Protein AF-A0A7K3M0K3-F1 (afdb_monomer_lite)

Structure (mmCIF, N/CA/C/O backbone):
data_AF-A0A7K3M0K3-F1
#
_entry.id   AF-A0A7K3M0K3-F1
#
loop_
_atom_site.group_PDB
_atom_site.id
_atom_site.type_symbol
_atom_site.label_atom_id
_atom_site.label_alt_id
_atom_site.label_comp_id
_atom_site.label_asym_id
_atom_site.label_entity_id
_atom_site.label_seq_id
_atom_site.pdbx_PDB_ins_code
_atom_site.Cartn_x
_atom_site.Cartn_y
_atom_site.Cartn_z
_atom_site.occupancy
_atom_site.B_iso_or_equiv
_atom_site.auth_seq_id
_atom_site.auth_comp_id
_atom_site.auth_asym_id
_atom_site.auth_atom_id
_atom_site.pdbx_PDB_model_num
ATOM 1 N N . MET A 1 1 ? 55.258 -4.162 -57.530 1.00 38.75 1 MET A N 1
ATOM 2 C CA . MET A 1 1 ? 54.023 -4.970 -57.434 1.00 38.75 1 MET A CA 1
ATOM 3 C C . MET A 1 1 ? 52.897 -4.041 -57.018 1.00 38.75 1 MET A C 1
ATOM 5 O O . MET A 1 1 ? 52.788 -3.721 -55.846 1.00 38.75 1 MET A O 1
ATOM 9 N N . SER A 1 2 ? 52.150 -3.516 -57.989 1.00 50.56 2 SER A N 1
ATOM 10 C CA . SER A 1 2 ? 50.978 -2.681 -57.719 1.00 50.56 2 SER A CA 1
ATOM 11 C C . SER A 1 2 ? 49.758 -3.595 -57.751 1.00 50.56 2 SER A C 1
ATOM 13 O O . SER A 1 2 ? 49.409 -4.109 -58.814 1.00 50.56 2 SER A O 1
ATOM 15 N N . LEU A 1 3 ? 49.174 -3.880 -56.585 1.00 48.75 3 LEU A N 1
ATOM 16 C CA . LEU A 1 3 ? 47.873 -4.539 -56.481 1.00 48.75 3 LEU A CA 1
ATOM 17 C C . LEU A 1 3 ? 46.817 -3.515 -56.906 1.00 48.75 3 LEU A C 1
ATOM 19 O O . LEU A 1 3 ? 46.304 -2.760 -56.086 1.00 48.75 3 LEU A O 1
ATOM 23 N N . GLY A 1 4 ? 46.547 -3.446 -58.210 1.00 54.09 4 GLY A N 1
ATOM 24 C CA . GLY A 1 4 ? 45.421 -2.685 -58.735 1.00 54.09 4 GLY A CA 1
ATOM 25 C C . GLY A 1 4 ? 44.138 -3.245 -58.135 1.00 54.09 4 GLY A C 1
ATOM 26 O O . GLY A 1 4 ? 43.788 -4.396 -58.395 1.00 54.09 4 GLY A O 1
ATOM 27 N N . ASN A 1 5 ? 43.477 -2.451 -57.293 1.00 59.16 5 ASN A N 1
ATOM 28 C CA . ASN A 1 5 ? 42.205 -2.817 -56.687 1.00 59.16 5 ASN A CA 1
ATOM 29 C C . ASN A 1 5 ? 41.202 -3.153 -57.808 1.00 59.16 5 ASN A C 1
ATOM 31 O O . ASN A 1 5 ? 40.903 -2.284 -58.628 1.00 59.16 5 ASN A O 1
ATOM 35 N N . PRO A 1 6 ? 40.635 -4.372 -57.857 1.00 58.09 6 PRO A N 1
ATOM 36 C CA . PRO A 1 6 ? 39.695 -4.778 -58.909 1.00 58.09 6 PRO A CA 1
ATOM 37 C C . PRO A 1 6 ? 38.348 -4.026 -58.862 1.00 58.09 6 PRO A C 1
ATOM 39 O O . PRO A 1 6 ? 37.456 -4.298 -59.661 1.00 58.09 6 PRO A O 1
ATOM 42 N N . LEU A 1 7 ? 38.196 -3.072 -57.941 1.00 57.91 7 LEU A N 1
ATOM 43 C CA . LEU A 1 7 ? 36.992 -2.274 -57.720 1.00 57.91 7 LEU A CA 1
ATOM 44 C C . LEU A 1 7 ? 36.843 -1.087 -58.690 1.00 57.91 7 LEU A C 1
ATOM 46 O O . LEU A 1 7 ? 35.738 -0.574 -58.830 1.00 57.91 7 LEU A O 1
ATOM 50 N N . ASP A 1 8 ? 37.897 -0.705 -59.421 1.00 58.84 8 ASP A N 1
ATOM 51 C CA . ASP A 1 8 ? 37.889 0.461 -60.331 1.00 58.84 8 ASP A CA 1
ATOM 52 C C . ASP A 1 8 ? 37.179 0.223 -61.682 1.00 58.84 8 ASP A C 1
ATOM 54 O O . ASP A 1 8 ? 37.103 1.113 -62.527 1.00 58.84 8 ASP A O 1
ATOM 58 N N . ARG A 1 9 ? 36.641 -0.983 -61.918 1.00 63.00 9 ARG A N 1
ATOM 59 C CA . ARG A 1 9 ? 35.905 -1.339 -63.151 1.00 63.00 9 ARG A CA 1
ATOM 60 C C . ARG A 1 9 ? 34.407 -1.549 -62.965 1.00 63.00 9 ARG A C 1
ATOM 62 O O . ARG A 1 9 ? 33.743 -1.964 -63.913 1.00 63.00 9 ARG A O 1
ATOM 69 N N . VAL A 1 10 ? 33.860 -1.291 -61.782 1.00 65.50 10 VAL A N 1
ATOM 70 C CA . VAL A 1 10 ? 32.413 -1.406 -61.570 1.00 65.50 10 VAL A CA 1
ATOM 71 C C . VAL A 1 10 ? 31.780 -0.033 -61.815 1.00 65.50 10 VAL A C 1
ATOM 73 O O . VAL A 1 10 ? 32.017 0.883 -61.026 1.00 65.50 10 VAL A O 1
ATOM 76 N N . PRO A 1 11 ? 30.997 0.158 -62.897 1.00 73.69 11 PRO A N 1
ATOM 77 C CA . PRO A 1 11 ? 30.359 1.441 -63.162 1.00 73.69 11 PRO A CA 1
ATOM 78 C C . PRO A 1 11 ? 29.428 1.808 -62.002 1.00 73.69 11 PRO A C 1
ATOM 80 O O . PRO A 1 11 ? 28.647 0.981 -61.539 1.00 73.69 11 PRO A O 1
ATOM 83 N N . TRP A 1 12 ? 29.505 3.055 -61.533 1.00 68.19 12 TRP A N 1
ATOM 84 C CA . TRP A 1 12 ? 28.810 3.551 -60.335 1.00 68.19 12 TRP A CA 1
ATOM 85 C C . TRP A 1 12 ? 27.289 3.292 -60.323 1.00 68.19 12 TRP A C 1
ATOM 87 O O . TRP A 1 12 ? 26.699 3.106 -59.262 1.00 68.19 12 TRP A O 1
ATOM 97 N N . TRP A 1 13 ? 26.666 3.189 -61.501 1.00 70.12 13 TRP A N 1
ATOM 98 C CA . TRP A 1 13 ? 25.257 2.827 -61.681 1.00 70.12 13 TRP A CA 1
ATOM 99 C C . TRP A 1 13 ? 24.894 1.421 -61.169 1.00 70.12 13 TRP A C 1
ATOM 101 O O . TRP A 1 13 ? 23.737 1.180 -60.839 1.00 70.12 13 TRP A O 1
ATOM 111 N N . VAL A 1 14 ? 25.861 0.500 -61.056 1.00 76.06 14 VAL A N 1
ATOM 112 C CA . VAL A 1 14 ? 25.665 -0.862 -60.515 1.00 76.06 14 VAL A CA 1
ATOM 113 C C . VAL A 1 14 ? 25.402 -0.837 -59.006 1.00 76.06 14 VAL A C 1
ATOM 115 O O . VAL A 1 14 ? 24.707 -1.706 -58.486 1.00 76.06 14 VAL A O 1
ATOM 118 N N . TRP A 1 15 ? 25.888 0.185 -58.298 1.00 63.44 15 TRP A N 1
ATOM 119 C CA . TRP A 1 15 ? 25.668 0.338 -56.857 1.00 63.44 15 TRP A CA 1
ATOM 120 C C . TRP A 1 15 ? 24.294 0.926 -56.517 1.00 63.44 15 TRP A C 1
ATOM 122 O O . TRP A 1 15 ? 23.786 0.698 -55.422 1.00 63.44 15 TRP A O 1
ATOM 132 N N . VAL A 1 16 ? 23.658 1.633 -57.456 1.00 70.75 16 VAL A N 1
ATOM 133 C CA . VAL A 1 16 ? 22.352 2.283 -57.261 1.00 70.75 16 VAL A CA 1
ATOM 134 C C . VAL A 1 16 ? 21.240 1.290 -56.878 1.00 70.75 16 VAL A C 1
ATOM 136 O O . VAL A 1 16 ? 20.602 1.514 -55.850 1.00 70.75 16 VAL A O 1
ATOM 139 N N . PRO A 1 17 ? 21.010 0.170 -57.597 1.00 70.81 17 PRO A N 1
ATOM 140 C CA . PRO A 1 17 ? 19.974 -0.795 -57.215 1.00 70.81 17 PRO A CA 1
ATOM 141 C C . PRO A 1 17 ? 20.315 -1.590 -55.946 1.00 70.81 17 PRO A C 1
ATOM 143 O O . PRO A 1 17 ? 19.418 -2.165 -55.340 1.00 70.81 17 PRO A O 1
ATOM 146 N N . LEU A 1 18 ? 21.588 -1.619 -55.532 1.00 68.50 18 LEU A N 1
ATOM 147 C CA . LEU A 1 18 ? 22.047 -2.348 -54.347 1.00 68.50 18 LEU A CA 1
ATOM 148 C C . LEU A 1 18 ? 21.928 -1.492 -53.074 1.00 68.50 18 LEU A C 1
ATOM 150 O O . LEU A 1 18 ? 21.558 -1.995 -52.015 1.00 68.50 18 LEU A O 1
ATOM 154 N N . LEU A 1 19 ? 22.160 -0.180 -53.187 1.00 71.38 19 LEU A N 1
ATOM 155 C CA . LEU A 1 19 ? 22.008 0.784 -52.094 1.00 71.38 19 LEU A CA 1
ATOM 156 C C . LEU A 1 19 ? 20.570 1.290 -51.928 1.00 71.38 19 LEU A C 1
ATOM 158 O O . LEU A 1 19 ? 20.180 1.620 -50.812 1.00 71.38 19 LEU A O 1
ATOM 162 N N . ALA A 1 20 ? 19.765 1.319 -52.994 1.00 71.62 20 ALA A N 1
ATOM 163 C CA . ALA A 1 20 ? 18.368 1.755 -52.944 1.00 71.62 20 ALA A CA 1
ATOM 164 C C . ALA A 1 20 ? 17.497 0.999 -51.912 1.00 71.62 20 ALA A C 1
ATOM 166 O O . ALA A 1 20 ? 16.842 1.669 -51.112 1.00 71.62 20 ALA A O 1
ATOM 167 N N . PRO A 1 21 ? 17.486 -0.350 -51.844 1.00 68.06 21 PRO A N 1
ATOM 168 C CA . PRO A 1 21 ? 16.709 -1.063 -50.831 1.00 68.06 21 PRO A CA 1
ATOM 169 C C . PRO A 1 21 ? 17.285 -0.867 -49.424 1.00 68.06 21 PRO A C 1
ATOM 171 O O . PRO A 1 21 ? 16.520 -0.767 -48.470 1.00 68.06 21 PRO A O 1
ATOM 174 N N . LEU A 1 22 ? 18.610 -0.742 -49.283 1.00 65.19 22 LEU A N 1
ATOM 175 C CA . LEU A 1 22 ? 19.255 -0.487 -47.994 1.00 65.19 22 LEU A CA 1
ATOM 176 C C . LEU A 1 22 ? 18.869 0.895 -47.447 1.00 65.19 22 LEU A C 1
ATOM 178 O O . LEU A 1 22 ? 18.492 1.013 -46.285 1.00 65.19 22 LEU A O 1
ATOM 182 N N . ALA A 1 23 ? 18.898 1.921 -48.300 1.00 70.69 23 ALA A N 1
ATOM 183 C CA . ALA A 1 23 ? 18.469 3.275 -47.972 1.00 70.69 23 ALA A CA 1
ATOM 184 C C . ALA A 1 23 ? 16.967 3.327 -47.660 1.00 70.69 23 ALA A C 1
ATOM 186 O O . ALA A 1 23 ? 16.570 3.966 -46.687 1.00 70.69 23 ALA A O 1
ATOM 187 N N . LEU A 1 24 ? 16.130 2.610 -48.418 1.00 68.75 24 LEU A N 1
ATOM 188 C CA . LEU A 1 24 ? 14.689 2.514 -48.166 1.00 68.75 24 LEU A CA 1
ATOM 189 C C . LEU A 1 24 ? 14.398 1.872 -46.801 1.00 68.75 24 LEU A C 1
ATOM 191 O O . LEU A 1 24 ? 13.635 2.427 -46.014 1.00 68.75 24 LEU A O 1
ATOM 195 N N . VAL A 1 25 ? 15.054 0.752 -46.484 1.00 69.31 25 VAL A N 1
ATOM 196 C CA . VAL A 1 25 ? 14.939 0.077 -45.182 1.00 69.31 25 VAL A CA 1
ATOM 197 C C . VAL A 1 25 ? 15.429 0.984 -44.053 1.00 69.31 25 VAL A C 1
ATOM 199 O O . VAL A 1 25 ? 14.754 1.087 -43.032 1.00 69.31 25 VAL A O 1
ATOM 202 N N . PHE A 1 26 ? 16.540 1.702 -44.242 1.00 67.50 26 PHE A N 1
ATOM 203 C CA . PHE A 1 26 ? 17.042 2.667 -43.260 1.00 67.50 26 PHE A CA 1
ATOM 204 C C . PHE A 1 26 ? 16.048 3.808 -43.018 1.00 67.50 26 PHE A C 1
ATOM 206 O O . PHE A 1 26 ? 15.812 4.182 -41.877 1.00 67.50 26 PHE A O 1
ATOM 213 N N . THR A 1 27 ? 15.417 4.323 -44.074 1.00 65.75 27 THR A N 1
ATOM 214 C CA . THR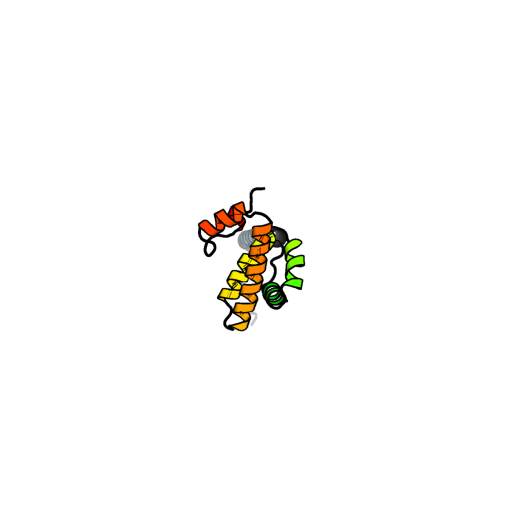 A 1 27 ? 14.444 5.425 -43.992 1.00 65.75 27 THR A CA 1
ATOM 215 C C . THR A 1 27 ? 13.160 4.980 -43.293 1.00 65.75 27 THR A C 1
ATOM 217 O O . THR A 1 27 ? 12.644 5.684 -42.423 1.00 65.75 27 THR A O 1
ATOM 220 N N . VAL A 1 28 ? 12.677 3.775 -43.613 1.00 65.06 28 VAL A N 1
ATOM 221 C CA . VAL A 1 28 ? 11.519 3.164 -42.951 1.00 65.06 28 VAL A CA 1
ATOM 222 C C . VAL A 1 28 ? 11.832 2.872 -41.486 1.00 65.06 28 VAL A C 1
ATOM 224 O O . VAL A 1 28 ? 10.999 3.180 -40.643 1.00 65.06 28 VAL A O 1
ATOM 227 N N . MET A 1 29 ? 13.032 2.372 -41.158 1.00 58.81 29 MET A N 1
ATOM 228 C CA . MET A 1 29 ? 13.457 2.127 -39.773 1.00 58.81 29 MET A CA 1
ATOM 229 C C . MET A 1 29 ? 13.655 3.410 -38.958 1.00 58.81 29 MET A C 1
ATOM 231 O O . MET A 1 29 ? 13.332 3.419 -37.771 1.00 58.81 29 MET A O 1
ATOM 235 N N . LEU A 1 30 ? 14.137 4.494 -39.572 1.00 66.88 30 LEU A N 1
ATOM 236 C CA . LEU A 1 30 ? 14.385 5.761 -38.880 1.00 66.88 30 LEU A CA 1
ATOM 237 C C . LEU A 1 30 ? 13.093 6.557 -38.629 1.00 66.88 30 LEU A C 1
ATOM 239 O O . LEU A 1 30 ? 13.016 7.309 -37.661 1.00 66.88 30 LEU A O 1
ATOM 243 N N . GLY A 1 31 ? 12.068 6.378 -39.470 1.00 68.00 31 GLY A N 1
ATOM 244 C CA . GLY A 1 31 ? 10.830 7.164 -39.412 1.00 68.00 31 GLY A CA 1
ATOM 245 C C . GLY A 1 31 ? 9.845 6.751 -38.312 1.00 68.00 31 GLY A C 1
ATOM 246 O O . GLY A 1 31 ? 9.228 7.608 -37.684 1.00 68.00 31 GLY A O 1
ATOM 247 N N . TRP A 1 32 ? 9.692 5.453 -38.043 1.00 71.19 32 TRP A N 1
ATOM 248 C CA . TRP A 1 32 ? 8.697 4.959 -37.075 1.00 71.19 32 TRP A CA 1
ATOM 249 C C . TRP A 1 32 ? 9.207 4.913 -35.629 1.00 71.19 32 TRP A C 1
ATOM 251 O O . TRP A 1 32 ? 8.422 5.044 -34.690 1.00 71.19 32 TRP A O 1
ATOM 261 N N . PHE A 1 33 ? 10.522 4.778 -35.434 1.00 73.94 33 PHE A N 1
ATOM 262 C CA . PHE A 1 33 ? 11.144 4.695 -34.113 1.00 73.94 33 PHE A CA 1
ATOM 263 C C . PHE A 1 33 ? 10.822 5.883 -33.183 1.00 73.94 33 PHE A C 1
ATOM 265 O O . PHE A 1 33 ? 10.429 5.633 -32.042 1.00 73.94 33 PHE A O 1
ATOM 272 N N . PRO A 1 34 ? 10.898 7.162 -33.614 1.00 77.38 34 PRO A N 1
ATOM 273 C CA . PRO A 1 34 ? 10.536 8.285 -32.745 1.00 77.38 34 PRO A CA 1
ATOM 274 C C . PRO A 1 34 ? 9.043 8.306 -32.392 1.00 77.38 34 PRO A C 1
ATOM 276 O O . PRO A 1 34 ? 8.681 8.719 -31.292 1.00 77.38 34 PRO A O 1
ATOM 279 N N . VAL A 1 35 ? 8.177 7.805 -33.279 1.00 80.94 35 VAL A N 1
ATOM 280 C CA . VAL A 1 35 ? 6.734 7.691 -33.016 1.00 80.94 35 VAL A CA 1
ATOM 281 C C . VAL A 1 35 ? 6.474 6.635 -31.944 1.00 80.94 35 VAL A C 1
ATOM 283 O O . VAL A 1 35 ? 5.734 6.889 -30.997 1.00 80.94 35 VAL A O 1
ATOM 286 N N . VAL A 1 36 ? 7.132 5.477 -32.039 1.00 81.69 36 VAL A N 1
ATOM 287 C CA . VAL A 1 36 ? 7.021 4.408 -31.038 1.00 81.69 36 VAL A CA 1
ATOM 288 C C . VAL A 1 36 ? 7.614 4.839 -29.700 1.00 81.69 36 VAL A C 1
ATOM 290 O O . VAL A 1 36 ? 6.971 4.657 -28.671 1.00 81.69 36 VAL A O 1
ATOM 293 N N . ALA A 1 37 ? 8.791 5.467 -29.689 1.00 82.69 37 ALA A N 1
ATOM 294 C CA . ALA A 1 37 ? 9.399 5.985 -28.466 1.00 82.69 37 ALA A CA 1
ATOM 295 C C . ALA A 1 37 ? 8.522 7.059 -27.800 1.00 82.69 37 ALA A C 1
ATOM 297 O O . ALA A 1 37 ? 8.357 7.049 -26.582 1.00 82.69 37 ALA A O 1
ATOM 298 N N . GLY A 1 38 ? 7.902 7.940 -28.592 1.00 85.88 38 GLY A N 1
ATOM 299 C CA . GLY A 1 38 ? 6.942 8.932 -28.111 1.00 85.88 38 GLY A CA 1
ATOM 300 C C . GLY A 1 38 ? 5.670 8.301 -27.546 1.00 85.88 38 GLY A C 1
ATOM 301 O O . GLY A 1 38 ? 5.224 8.699 -26.473 1.00 85.88 38 GLY A O 1
ATOM 302 N N . LEU A 1 39 ? 5.117 7.281 -28.210 1.00 86.88 39 LEU A N 1
ATOM 303 C CA . LEU A 1 39 ? 3.948 6.539 -27.730 1.00 86.88 39 LEU A CA 1
ATOM 304 C C . LEU A 1 39 ? 4.249 5.762 -26.449 1.00 86.88 39 LEU A C 1
ATOM 306 O O . LEU A 1 39 ? 3.452 5.819 -25.520 1.00 86.88 39 LEU A O 1
ATOM 310 N N . ILE A 1 40 ? 5.399 5.087 -26.367 1.00 85.81 40 ILE A N 1
ATOM 311 C CA . ILE A 1 40 ? 5.844 4.389 -25.154 1.00 85.81 40 ILE A CA 1
ATOM 312 C C . ILE A 1 40 ? 6.072 5.401 -24.033 1.00 85.81 40 ILE A C 1
ATOM 314 O O . ILE A 1 40 ? 5.567 5.205 -22.935 1.00 85.81 40 ILE A O 1
ATOM 318 N N . GLY A 1 41 ? 6.771 6.506 -24.299 1.00 86.31 41 GLY A N 1
ATOM 319 C CA . GLY A 1 41 ? 7.001 7.566 -23.319 1.00 86.31 41 GLY A CA 1
ATOM 320 C C . GLY A 1 41 ? 5.696 8.185 -22.824 1.00 86.31 41 GLY A C 1
ATOM 321 O O . GLY A 1 41 ? 5.502 8.337 -21.622 1.00 86.31 41 GLY A O 1
ATOM 322 N N . TRP A 1 42 ? 4.759 8.472 -23.726 1.00 87.31 42 TRP A N 1
ATOM 323 C CA . TRP A 1 42 ? 3.430 8.965 -23.380 1.00 87.31 42 TRP A CA 1
ATOM 324 C C . TRP A 1 42 ? 2.621 7.934 -22.596 1.00 87.31 42 TRP A C 1
ATOM 326 O O . TRP A 1 42 ? 1.991 8.302 -21.612 1.00 87.31 42 TRP A O 1
ATOM 336 N N . LEU A 1 43 ? 2.667 6.655 -22.972 1.00 84.75 43 LEU A N 1
ATOM 337 C CA . LEU A 1 43 ? 1.994 5.576 -22.253 1.00 84.75 43 LEU A CA 1
ATOM 338 C C . LEU A 1 43 ? 2.583 5.410 -20.850 1.00 84.75 43 LEU A C 1
ATOM 340 O O . LEU A 1 43 ? 1.830 5.291 -19.895 1.00 84.75 43 LEU A O 1
ATOM 344 N N . VAL A 1 44 ? 3.907 5.471 -20.706 1.00 82.38 44 VAL A N 1
ATOM 345 C CA . VAL A 1 44 ? 4.613 5.412 -19.420 1.00 82.38 44 VAL A CA 1
ATOM 346 C C . VAL A 1 44 ? 4.278 6.631 -18.566 1.00 82.38 44 VAL A C 1
ATOM 348 O O . VAL A 1 44 ? 3.926 6.466 -17.407 1.00 82.38 44 VAL A O 1
ATOM 351 N N . VAL A 1 45 ? 4.298 7.846 -19.119 1.00 82.50 45 VAL A N 1
ATOM 352 C CA . VAL A 1 45 ? 3.894 9.070 -18.405 1.00 82.50 45 VAL A CA 1
ATOM 353 C C . VAL A 1 45 ? 2.417 9.025 -18.037 1.00 82.50 45 VAL A C 1
ATOM 355 O O . VAL A 1 45 ? 2.056 9.423 -16.936 1.00 82.50 45 VAL A O 1
ATOM 358 N N . ARG A 1 46 ? 1.553 8.526 -18.921 1.00 80.88 46 ARG A N 1
ATOM 359 C CA . ARG A 1 46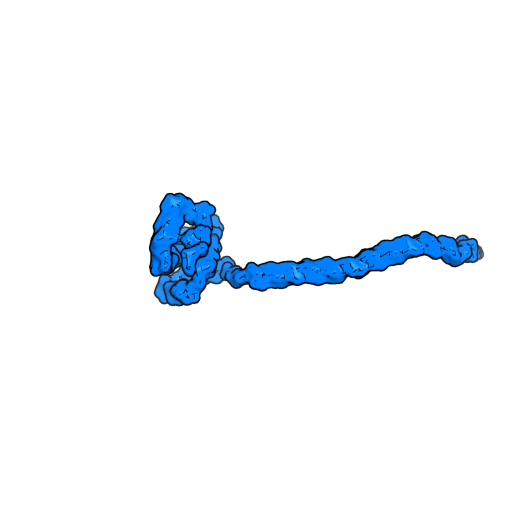 ? 0.130 8.343 -18.647 1.00 80.88 46 ARG A CA 1
ATOM 360 C C . ARG A 1 46 ? -0.069 7.305 -17.553 1.00 80.88 46 ARG A C 1
ATOM 362 O O . ARG A 1 46 ? -0.830 7.588 -16.648 1.00 80.88 46 ARG A O 1
ATOM 369 N N . LEU A 1 47 ? 0.643 6.182 -17.575 1.00 75.62 47 LEU A N 1
ATOM 370 C CA . LEU A 1 47 ? 0.615 5.157 -16.529 1.00 75.62 47 LEU A CA 1
ATOM 371 C C . LEU A 1 47 ? 1.205 5.657 -15.208 1.00 75.62 47 LEU A C 1
ATOM 3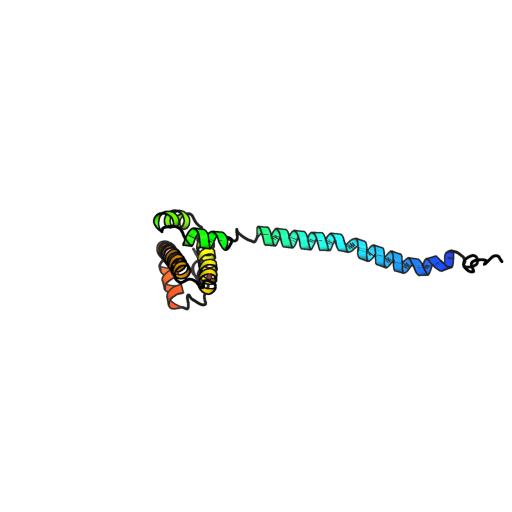73 O O . LEU A 1 47 ? 0.714 5.273 -14.161 1.00 75.62 47 LEU A O 1
ATOM 377 N N . LEU A 1 48 ? 2.219 6.523 -15.235 1.00 70.88 48 LEU A N 1
ATOM 378 C CA . LEU A 1 48 ? 2.786 7.172 -14.048 1.00 70.88 48 LEU A CA 1
ATOM 379 C C . LEU A 1 48 ? 1.834 8.230 -13.478 1.00 70.88 48 LEU A C 1
ATOM 381 O O . LEU A 1 48 ? 1.671 8.319 -12.270 1.00 70.88 48 LEU A O 1
ATOM 385 N N . ARG A 1 49 ? 1.163 9.011 -14.334 1.00 69.94 49 ARG A N 1
ATOM 386 C CA . ARG A 1 49 ? 0.128 9.981 -13.932 1.00 69.94 49 ARG A CA 1
ATOM 387 C C . ARG A 1 49 ? -1.160 9.296 -13.472 1.00 69.94 49 ARG A C 1
ATOM 389 O O . ARG A 1 49 ? -1.823 9.799 -12.577 1.00 69.94 49 ARG A O 1
ATOM 396 N N . GLN A 1 50 ? -1.489 8.154 -14.073 1.00 60.97 50 GLN A N 1
ATOM 397 C CA . GLN A 1 50 ? -2.553 7.233 -13.668 1.00 60.97 50 GLN A CA 1
ATOM 398 C C . GLN A 1 50 ? -2.087 6.244 -12.596 1.00 60.97 50 GLN A C 1
ATOM 400 O O . GLN A 1 50 ? -2.856 5.361 -12.234 1.00 60.97 50 GLN A O 1
ATOM 405 N N . GLN A 1 51 ? -0.857 6.364 -12.085 1.00 50.94 51 GLN A N 1
ATOM 406 C CA . GLN A 1 51 ? -0.461 5.767 -10.820 1.00 50.94 51 GLN A CA 1
ATOM 407 C C . GLN A 1 51 ? -0.706 6.833 -9.756 1.00 50.94 51 GLN A C 1
ATOM 409 O O . GLN A 1 51 ? 0.202 7.599 -9.425 1.00 50.94 51 GLN A O 1
ATOM 414 N N . PRO A 1 52 ? -1.935 6.926 -9.224 1.00 51.56 52 PRO A N 1
ATOM 415 C CA . PRO A 1 52 ? -2.168 7.671 -8.001 1.00 51.56 52 PRO A CA 1
ATOM 416 C C . PRO A 1 52 ? -1.156 7.191 -6.968 1.00 51.56 52 PRO A C 1
ATOM 418 O O . PRO A 1 52 ? -0.889 5.988 -6.880 1.00 51.56 52 PRO A O 1
ATOM 421 N N . ARG A 1 53 ? -0.528 8.169 -6.300 1.00 52.34 53 ARG A N 1
ATOM 422 C CA . ARG A 1 53 ? 0.606 8.030 -5.376 1.00 52.34 53 ARG A CA 1
ATOM 423 C C . ARG A 1 53 ? 0.643 6.633 -4.766 1.00 52.34 53 ARG A C 1
ATOM 425 O O . ARG A 1 53 ? -0.076 6.338 -3.817 1.00 52.34 53 ARG A O 1
ATOM 432 N N . ARG A 1 54 ? 1.487 5.758 -5.320 1.00 51.06 54 ARG A N 1
ATOM 433 C CA . ARG A 1 54 ? 1.823 4.515 -4.634 1.00 51.06 54 ARG A CA 1
ATOM 434 C C . ARG A 1 54 ? 2.470 4.945 -3.323 1.00 51.06 54 ARG A C 1
ATOM 436 O O . ARG A 1 54 ? 3.591 5.443 -3.344 1.00 51.06 54 ARG A O 1
ATOM 443 N N . LEU A 1 55 ? 1.748 4.809 -2.213 1.00 56.81 55 LEU A N 1
ATOM 444 C CA . LEU A 1 55 ? 2.342 4.836 -0.881 1.00 56.81 55 LEU A CA 1
ATOM 445 C C . LEU A 1 55 ? 3.399 3.732 -0.904 1.00 56.81 55 LEU A C 1
ATOM 447 O O . LEU A 1 55 ? 3.074 2.546 -1.000 1.00 56.81 55 LEU A O 1
ATOM 451 N N . SER A 1 56 ? 4.663 4.130 -0.985 1.00 59.56 56 SER A N 1
ATOM 452 C CA . SER A 1 56 ? 5.771 3.193 -1.112 1.00 59.56 56 SER A CA 1
ATOM 453 C C . SER A 1 56 ? 5.782 2.296 0.132 1.00 59.56 56 SER A C 1
ATOM 455 O O . SER A 1 56 ? 5.514 2.776 1.228 1.00 59.56 56 SER A O 1
ATOM 457 N N . THR A 1 57 ? 6.137 1.014 0.011 1.00 60.12 57 THR A N 1
ATOM 458 C CA . THR A 1 57 ? 6.288 0.084 1.154 1.00 60.12 57 THR A CA 1
ATOM 459 C C . THR A 1 57 ? 7.035 0.672 2.373 1.00 60.12 57 THR A C 1
ATOM 461 O O . THR A 1 57 ? 6.620 0.393 3.497 1.00 60.12 57 THR A O 1
ATOM 464 N N . PRO A 1 58 ? 8.069 1.532 2.210 1.00 60.94 58 PRO A N 1
ATOM 465 C CA . PRO A 1 58 ? 8.688 2.258 3.322 1.00 60.94 58 PRO A CA 1
ATOM 466 C C . PRO A 1 58 ? 7.708 3.094 4.154 1.00 60.94 58 PRO A C 1
ATOM 468 O O . PRO A 1 58 ? 7.811 3.104 5.373 1.00 60.94 58 PRO A O 1
ATOM 471 N N . GLN A 1 59 ? 6.727 3.729 3.516 1.00 75.38 59 GLN A N 1
ATOM 472 C CA . GLN A 1 59 ? 5.724 4.559 4.175 1.00 75.38 59 GLN A CA 1
ATOM 473 C C . GLN A 1 59 ? 4.731 3.717 4.988 1.00 75.38 59 GLN A C 1
ATOM 475 O O . GLN A 1 59 ? 4.319 4.126 6.063 1.00 75.38 59 GLN A O 1
ATOM 480 N N . VAL A 1 60 ? 4.391 2.508 4.528 1.00 79.81 60 VAL A N 1
ATOM 481 C CA . VAL A 1 60 ? 3.551 1.567 5.296 1.00 79.81 60 VAL A CA 1
ATOM 482 C C . VAL A 1 60 ? 4.264 1.115 6.566 1.00 79.81 60 VAL A C 1
ATOM 484 O O . VAL A 1 60 ? 3.655 1.095 7.628 1.00 79.81 60 VAL A O 1
ATOM 487 N N . ASN A 1 61 ? 5.555 0.790 6.467 1.00 82.44 61 ASN A N 1
ATOM 488 C CA . ASN A 1 61 ? 6.365 0.412 7.625 1.00 82.44 61 ASN A CA 1
ATOM 489 C C . ASN A 1 61 ? 6.526 1.577 8.608 1.00 82.44 61 ASN A C 1
ATOM 491 O O . ASN A 1 61 ? 6.488 1.366 9.818 1.00 82.44 61 ASN A O 1
ATOM 495 N N . GLU A 1 62 ? 6.698 2.794 8.088 1.00 84.06 62 GLU A N 1
ATOM 496 C CA . GLU A 1 62 ? 6.783 4.008 8.894 1.00 84.06 62 GLU A CA 1
ATOM 497 C C . GLU A 1 62 ? 5.482 4.241 9.661 1.00 84.06 62 GLU A C 1
ATOM 499 O O . GLU A 1 62 ? 5.526 4.345 10.884 1.00 84.06 62 GLU A O 1
ATOM 504 N N . LEU A 1 63 ? 4.330 4.209 8.978 1.00 84.88 63 LEU A N 1
ATOM 505 C CA . LEU A 1 63 ? 3.021 4.315 9.625 1.00 84.88 63 LEU A CA 1
ATOM 506 C C . LEU A 1 63 ? 2.782 3.168 10.612 1.00 84.88 63 LEU A C 1
ATOM 508 O O . LEU A 1 63 ? 2.317 3.416 11.713 1.00 84.88 63 LEU A O 1
ATOM 512 N N . ALA A 1 64 ? 3.134 1.927 10.272 1.00 86.56 64 ALA A N 1
ATOM 513 C CA . ALA A 1 64 ? 2.962 0.786 11.170 1.00 86.56 64 ALA A CA 1
ATOM 514 C C . ALA A 1 64 ? 3.806 0.906 12.448 1.00 86.56 64 ALA A C 1
ATOM 516 O O . ALA A 1 64 ? 3.449 0.325 13.469 1.00 86.56 64 ALA A O 1
ATOM 517 N N . GLY A 1 65 ? 4.927 1.631 12.399 1.00 85.50 65 GLY A N 1
ATOM 518 C CA . GLY A 1 65 ? 5.766 1.920 13.560 1.00 85.50 65 GLY A CA 1
ATOM 519 C C . GLY A 1 65 ? 5.264 3.075 14.431 1.00 85.50 65 GLY A C 1
ATOM 520 O O . GLY A 1 65 ? 5.767 3.238 15.543 1.00 85.50 65 GLY A O 1
ATOM 521 N N . GLN A 1 66 ? 4.302 3.869 13.956 1.00 88.38 66 GLN A N 1
ATOM 522 C CA . GLN A 1 66 ? 3.743 4.988 14.712 1.00 88.38 66 GLN A CA 1
ATOM 523 C C . GLN A 1 66 ? 2.671 4.525 15.720 1.00 88.38 66 GLN A C 1
ATOM 525 O O . GLN A 1 66 ? 2.057 3.464 15.564 1.00 88.38 66 GLN A O 1
ATOM 530 N N . PRO A 1 67 ? 2.442 5.306 16.787 1.00 84.62 67 PRO A N 1
ATOM 531 C CA . PRO A 1 67 ? 1.320 5.095 17.696 1.00 84.62 67 PRO A CA 1
ATOM 532 C C . PRO A 1 67 ? -0.016 5.504 17.039 1.00 84.62 67 PRO A C 1
ATOM 534 O O . PRO A 1 67 ? -0.040 6.316 16.110 1.00 84.62 67 PRO A O 1
ATOM 537 N N . ALA A 1 68 ? -1.129 4.919 17.498 1.00 81.12 68 ALA A N 1
ATOM 538 C CA . ALA A 1 68 ? -2.444 5.051 16.857 1.00 81.12 68 ALA A CA 1
ATOM 539 C C . ALA A 1 68 ? -2.937 6.505 16.819 1.00 81.12 68 ALA A C 1
ATOM 541 O O . ALA A 1 68 ? -3.449 6.955 15.798 1.00 81.12 68 ALA A O 1
ATOM 542 N N . GLU A 1 69 ? -2.644 7.273 17.867 1.00 84.31 69 GLU A N 1
ATOM 543 C CA . GLU A 1 69 ? -3.028 8.677 18.027 1.00 84.31 69 GLU A CA 1
ATOM 544 C C . GLU A 1 69 ? -2.428 9.582 16.937 1.00 84.31 69 GLU A C 1
ATOM 546 O O . GLU A 1 69 ? -2.967 10.642 16.623 1.00 84.31 69 GLU A O 1
ATOM 551 N N . VAL A 1 70 ? -1.300 9.172 16.349 1.00 85.62 70 VAL A N 1
ATOM 552 C CA . VAL A 1 70 ? -0.653 9.879 15.234 1.00 85.62 70 VAL A CA 1
ATOM 553 C C . VAL A 1 70 ? -1.230 9.429 13.891 1.00 85.62 70 VAL A C 1
ATOM 555 O O . VAL A 1 70 ? -1.297 10.218 12.951 1.00 85.62 70 VAL A O 1
ATOM 558 N N . ILE A 1 71 ? -1.652 8.168 13.790 1.00 87.31 71 ILE A N 1
ATOM 559 C CA . ILE A 1 71 ? -2.138 7.555 12.550 1.00 87.31 71 ILE A CA 1
ATOM 560 C C . ILE A 1 71 ? -3.583 7.973 12.258 1.00 87.31 71 ILE A C 1
ATOM 562 O O . ILE A 1 71 ? -3.882 8.356 11.130 1.00 87.31 71 ILE A O 1
ATOM 566 N N . GLU A 1 72 ? -4.466 7.945 13.255 1.00 85.38 72 GLU A N 1
ATOM 567 C CA . GLU A 1 72 ? -5.894 8.279 13.132 1.00 85.38 72 GLU A CA 1
ATOM 568 C C . GLU A 1 72 ? -6.178 9.587 12.365 1.00 85.38 72 GLU A C 1
ATOM 570 O O . GLU A 1 72 ? -6.900 9.538 11.366 1.00 85.38 72 GLU A O 1
ATOM 575 N N . PRO A 1 73 ? -5.584 10.751 12.707 1.00 85.56 73 PRO A N 1
ATOM 576 C CA . PRO A 1 73 ? -5.839 11.993 11.968 1.00 85.56 73 PRO A CA 1
ATOM 577 C C . PRO A 1 73 ? -5.356 11.944 10.509 1.00 85.56 73 PRO A C 1
ATOM 579 O O . PRO A 1 73 ? -5.940 12.589 9.631 1.00 85.56 73 PRO A O 1
ATOM 582 N N . ILE A 1 74 ? -4.309 11.163 10.221 1.00 85.44 74 ILE A N 1
ATOM 583 C CA . ILE A 1 74 ? -3.815 10.950 8.856 1.00 85.44 74 ILE A CA 1
ATOM 584 C C . ILE A 1 74 ? -4.836 10.124 8.069 1.00 85.44 74 ILE A C 1
ATOM 586 O O . ILE A 1 74 ? -5.186 10.502 6.950 1.00 85.44 74 ILE A O 1
ATOM 590 N N . LEU A 1 75 ? -5.354 9.042 8.661 1.00 86.75 75 LEU A N 1
ATOM 591 C CA . LEU A 1 75 ? -6.375 8.195 8.041 1.00 86.75 75 LEU A CA 1
ATOM 592 C C . LEU A 1 75 ? -7.673 8.971 7.793 1.00 86.75 75 LEU A C 1
ATOM 594 O O . LEU A 1 75 ? -8.220 8.891 6.696 1.00 86.75 75 LEU A O 1
ATOM 598 N N . HIS A 1 76 ? -8.109 9.803 8.742 1.00 85.62 76 HIS A N 1
ATOM 599 C CA . HIS A 1 76 ? -9.281 10.671 8.584 1.00 85.62 76 HIS A CA 1
ATOM 600 C C . HIS A 1 76 ? -9.190 11.619 7.385 1.00 85.62 76 HIS A C 1
ATOM 602 O O . HIS A 1 76 ? -10.203 11.926 6.762 1.00 85.62 76 HIS A O 1
ATOM 608 N N . THR A 1 77 ? -7.985 12.070 7.039 1.00 83.38 77 THR A N 1
ATOM 609 C CA . THR A 1 77 ? -7.769 13.000 5.920 1.00 83.38 77 THR A CA 1
ATOM 610 C C . THR A 1 77 ? -7.596 12.271 4.576 1.00 83.38 77 THR A C 1
ATOM 612 O O . THR A 1 77 ? -7.688 12.892 3.517 1.00 83.38 77 THR A O 1
ATOM 615 N N . MET A 1 78 ? -7.346 10.956 4.583 1.00 82.50 78 MET A N 1
ATOM 616 C CA . MET A 1 78 ? -7.162 10.160 3.364 1.00 82.50 78 MET A CA 1
ATOM 617 C C . MET A 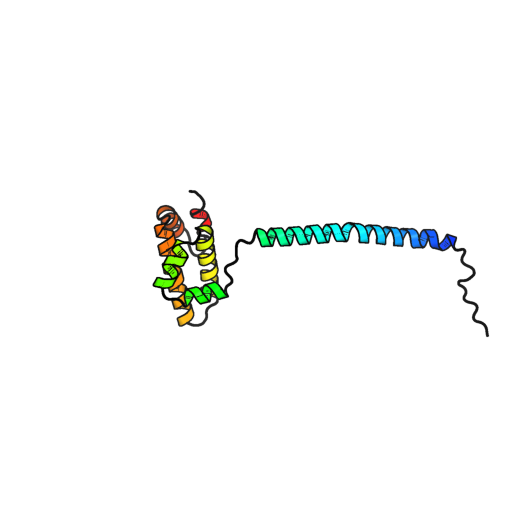1 78 ? -8.476 9.930 2.613 1.00 82.50 78 MET A C 1
ATOM 619 O O . MET A 1 78 ? -9.546 9.844 3.211 1.00 82.50 78 MET A O 1
ATOM 623 N N . SER A 1 79 ? -8.398 9.785 1.288 1.00 82.06 79 SER A N 1
ATOM 624 C CA . SER A 1 79 ? -9.544 9.380 0.465 1.00 82.06 79 SER A CA 1
ATOM 625 C C . SER A 1 79 ? -9.895 7.900 0.684 1.00 82.06 79 SER A C 1
ATOM 627 O O . SER A 1 79 ? -9.029 7.113 1.069 1.00 82.06 79 SER A O 1
ATOM 629 N N . ASN A 1 80 ? -11.140 7.490 0.402 1.00 79.62 80 ASN A N 1
ATOM 630 C CA . ASN A 1 80 ? -11.537 6.070 0.464 1.00 79.62 80 ASN A CA 1
ATOM 631 C C . ASN A 1 80 ? -10.649 5.199 -0.435 1.00 79.62 80 ASN A C 1
ATOM 633 O O . ASN A 1 80 ? -10.243 4.099 -0.058 1.00 79.62 80 ASN A O 1
ATOM 637 N N . GLU A 1 81 ? -10.280 5.729 -1.603 1.00 78.44 81 GLU A N 1
ATOM 638 C CA . GLU A 1 81 ? -9.403 5.040 -2.536 1.00 78.44 81 GLU A CA 1
ATOM 639 C C . GLU A 1 81 ? -8.007 4.792 -1.935 1.00 78.44 81 GLU A C 1
ATOM 641 O O . GLU A 1 81 ? -7.458 3.700 -2.119 1.00 78.44 81 GLU A O 1
ATOM 646 N N . ASP A 1 82 ? -7.451 5.773 -1.216 1.00 81.12 82 ASP A N 1
ATOM 647 C CA . ASP A 1 82 ? -6.143 5.688 -0.556 1.00 81.12 82 ASP A CA 1
ATOM 648 C C . ASP A 1 82 ? -6.164 4.777 0.674 1.00 81.12 82 ASP A C 1
ATOM 650 O O . ASP A 1 82 ? -5.221 4.005 0.863 1.00 81.12 82 ASP A O 1
ATOM 654 N N . LEU A 1 83 ? -7.246 4.797 1.461 1.00 83.62 83 LEU A N 1
ATOM 655 C CA . LEU A 1 83 ? -7.446 3.865 2.576 1.00 83.62 83 LEU A CA 1
ATOM 656 C C . LEU A 1 83 ? -7.416 2.415 2.089 1.00 83.62 83 LEU A C 1
ATOM 658 O O . LEU A 1 83 ? -6.679 1.590 2.631 1.00 83.62 83 LEU A O 1
ATOM 662 N N . CYS A 1 84 ? -8.119 2.121 0.995 1.00 80.81 84 CYS A N 1
ATOM 663 C CA . CYS A 1 84 ? -8.108 0.784 0.417 1.00 80.81 84 CYS A CA 1
ATOM 664 C C . CYS A 1 84 ? -6.731 0.391 -0.154 1.00 80.81 84 CYS A C 1
ATOM 666 O O . CYS A 1 84 ? -6.306 -0.756 -0.007 1.00 80.81 84 CYS A O 1
ATOM 668 N N . ARG A 1 85 ? -5.969 1.329 -0.750 1.00 79.69 85 ARG A N 1
ATOM 669 C CA . ARG A 1 85 ? -4.568 1.048 -1.152 1.00 79.69 85 ARG A CA 1
ATOM 670 C C . ARG A 1 85 ? -3.713 0.688 0.045 1.00 79.69 85 ARG A C 1
ATOM 672 O O . ARG A 1 85 ? -2.889 -0.222 -0.031 1.00 79.69 85 ARG A O 1
ATOM 679 N N . LEU A 1 86 ? -3.849 1.453 1.123 1.00 85.06 86 LEU A N 1
ATOM 680 C CA . LEU A 1 86 ? -3.068 1.263 2.333 1.00 85.06 86 LEU A CA 1
ATOM 681 C C . LEU A 1 86 ? -3.423 -0.078 2.997 1.00 85.06 86 LEU A C 1
ATOM 683 O O . LEU A 1 86 ? -2.529 -0.802 3.446 1.00 85.06 86 LEU A O 1
ATOM 687 N N . TRP A 1 87 ? -4.693 -0.482 2.943 1.00 85.06 87 TRP A N 1
ATOM 688 C CA . TRP A 1 87 ? -5.145 -1.823 3.309 1.00 85.06 87 TRP A CA 1
ATOM 689 C C . TRP A 1 87 ? -4.486 -2.930 2.467 1.00 85.06 87 TRP A C 1
ATOM 691 O O . TRP A 1 87 ? -3.930 -3.888 3.016 1.00 85.06 87 TRP A O 1
ATOM 701 N N . GLU A 1 88 ? -4.467 -2.803 1.140 1.00 83.44 88 GLU A N 1
ATOM 702 C CA . GLU A 1 88 ? -3.843 -3.804 0.266 1.00 83.44 88 GLU A CA 1
ATOM 703 C C . GLU A 1 88 ? -2.324 -3.897 0.507 1.00 83.44 88 GLU A C 1
ATOM 705 O O . GLU A 1 88 ? -1.761 -4.986 0.671 1.00 83.44 88 GLU A O 1
ATOM 710 N N . ASN A 1 89 ? -1.648 -2.751 0.609 1.00 83.44 89 ASN A N 1
ATOM 711 C CA . ASN A 1 89 ? -0.207 -2.694 0.841 1.00 83.44 89 ASN A CA 1
ATOM 712 C C . ASN A 1 89 ? 0.181 -3.235 2.225 1.00 83.44 89 ASN A C 1
ATOM 714 O O . ASN A 1 89 ? 1.169 -3.964 2.333 1.00 83.44 89 ASN A O 1
ATOM 718 N N . SER A 1 90 ? -0.602 -2.945 3.269 1.00 83.88 90 SER A N 1
ATOM 719 C CA . SER A 1 90 ? -0.378 -3.518 4.603 1.00 83.88 90 SER A CA 1
ATOM 720 C C . SER A 1 90 ? -0.569 -5.037 4.613 1.00 83.88 90 SER A C 1
ATOM 722 O O . SER A 1 90 ? 0.199 -5.734 5.272 1.00 83.88 90 SER A O 1
ATOM 724 N N . SER A 1 91 ? -1.504 -5.578 3.820 1.00 82.38 91 SER A N 1
ATOM 725 C CA . SER A 1 91 ? -1.692 -7.032 3.665 1.00 82.38 91 SER A CA 1
ATOM 726 C C . SER A 1 91 ? -0.436 -7.705 3.108 1.00 82.38 91 SER A C 1
ATOM 728 O O . SER A 1 91 ? 0.002 -8.748 3.603 1.00 82.38 91 SER A O 1
ATOM 730 N N . ARG A 1 92 ? 0.187 -7.088 2.094 1.00 83.12 92 ARG A N 1
ATOM 731 C CA . ARG A 1 92 ? 1.455 -7.568 1.524 1.00 83.12 92 ARG A CA 1
ATOM 732 C C . ARG A 1 92 ? 2.599 -7.450 2.529 1.00 83.12 92 ARG A C 1
ATOM 734 O O . ARG A 1 92 ? 3.381 -8.389 2.650 1.00 83.12 92 ARG A O 1
ATOM 741 N N . ALA A 1 93 ? 2.664 -6.342 3.268 1.00 83.81 93 ALA A N 1
ATOM 742 C CA . ALA A 1 93 ? 3.696 -6.106 4.273 1.00 83.81 93 ALA A CA 1
ATOM 743 C C . ALA A 1 93 ? 3.642 -7.149 5.403 1.00 83.81 93 ALA A C 1
ATOM 745 O O . ALA A 1 93 ? 4.665 -7.769 5.691 1.00 83.81 93 ALA A O 1
ATOM 746 N N . VAL A 1 94 ? 2.451 -7.447 5.943 1.00 84.25 94 VAL A N 1
ATOM 747 C CA . VAL A 1 94 ? 2.240 -8.519 6.936 1.00 84.25 94 VAL A CA 1
ATOM 748 C C . VAL A 1 94 ? 2.682 -9.872 6.389 1.00 84.25 94 VAL A C 1
ATOM 750 O O . VAL A 1 94 ? 3.412 -10.590 7.063 1.00 84.25 94 VAL A O 1
ATOM 753 N N . ARG A 1 95 ? 2.292 -10.214 5.153 1.00 81.81 95 ARG A N 1
ATOM 754 C CA . ARG A 1 95 ? 2.664 -11.493 4.524 1.00 81.81 95 ARG A CA 1
ATOM 755 C C . ARG A 1 95 ? 4.176 -11.631 4.316 1.00 81.81 95 ARG A C 1
ATOM 757 O O . ARG A 1 95 ? 4.686 -12.744 4.290 1.00 81.81 95 ARG A O 1
ATOM 764 N N . SER A 1 96 ? 4.881 -10.512 4.159 1.00 82.56 96 SER A N 1
ATOM 765 C CA . SER A 1 96 ? 6.338 -10.470 4.000 1.00 82.56 96 SER A CA 1
ATOM 766 C C . SER A 1 96 ? 7.120 -10.309 5.310 1.00 82.56 96 SER A C 1
ATOM 768 O O . SER A 1 96 ? 8.346 -10.405 5.296 1.00 82.56 96 SER A O 1
ATOM 770 N N . ALA A 1 97 ? 6.446 -10.030 6.428 1.00 84.69 97 ALA A N 1
ATOM 771 C CA . ALA A 1 97 ? 7.094 -9.768 7.705 1.00 84.69 97 ALA A CA 1
ATOM 772 C C . ALA A 1 97 ? 7.466 -11.077 8.415 1.00 84.69 97 ALA A C 1
ATOM 774 O O . ALA A 1 97 ? 6.644 -11.975 8.567 1.00 84.69 97 ALA A O 1
ATOM 775 N N . TYR A 1 98 ? 8.705 -11.154 8.902 1.00 81.00 98 TYR A N 1
ATOM 776 C CA . TYR A 1 98 ? 9.224 -12.330 9.614 1.00 81.00 98 TYR A CA 1
ATOM 777 C C . TYR A 1 98 ? 9.327 -12.126 11.129 1.00 81.00 98 TYR A C 1
ATOM 779 O O . TYR A 1 98 ? 9.371 -13.091 11.887 1.00 81.00 98 TYR A O 1
ATOM 787 N N . LEU A 1 99 ? 9.384 -10.872 11.585 1.00 87.62 99 LEU A N 1
ATOM 788 C CA . LEU A 1 99 ? 9.535 -10.543 12.999 1.00 87.62 99 LEU A CA 1
ATOM 789 C C . LEU A 1 99 ? 8.157 -10.392 13.660 1.00 87.62 99 LEU A C 1
ATOM 791 O O . LEU A 1 99 ? 7.352 -9.592 13.177 1.00 87.62 99 LEU A O 1
ATOM 795 N N . PRO A 1 100 ? 7.895 -11.057 14.803 1.00 87.00 100 PRO A N 1
ATOM 796 C CA . PRO A 1 100 ? 6.622 -10.934 15.519 1.00 87.00 100 PRO A CA 1
ATOM 797 C C . PRO A 1 100 ? 6.251 -9.489 15.876 1.00 87.00 100 PRO A C 1
ATOM 799 O O . PRO A 1 100 ? 5.089 -9.107 15.776 1.00 87.00 100 PRO A O 1
ATOM 802 N N . ALA A 1 101 ? 7.243 -8.664 16.230 1.00 85.56 101 ALA A N 1
ATOM 803 C CA . ALA A 1 101 ? 7.042 -7.246 16.527 1.00 85.56 101 ALA A CA 1
ATOM 804 C C . ALA A 1 101 ? 6.623 -6.429 15.291 1.00 85.56 101 ALA A C 1
ATOM 806 O O . ALA A 1 101 ? 5.823 -5.507 15.398 1.00 85.56 101 ALA A O 1
ATOM 807 N N . SER A 1 102 ? 7.132 -6.779 14.108 1.00 85.62 102 SER A N 1
ATOM 808 C CA . SER A 1 102 ? 6.702 -6.149 12.858 1.00 85.62 102 SER A CA 1
ATOM 809 C C . SER A 1 102 ? 5.299 -6.607 12.474 1.00 85.62 102 SER A C 1
ATOM 811 O O . SER A 1 102 ? 4.498 -5.801 12.023 1.00 85.62 102 SER A O 1
ATOM 813 N N . ILE A 1 103 ? 4.960 -7.879 12.686 1.00 86.56 103 ILE A N 1
ATOM 814 C CA . ILE A 1 103 ? 3.601 -8.372 12.430 1.00 86.56 103 ILE A CA 1
ATOM 815 C C . ILE A 1 103 ? 2.598 -7.637 13.328 1.00 86.56 103 ILE A C 1
ATOM 817 O O . ILE A 1 103 ? 1.594 -7.138 12.829 1.00 86.56 103 ILE A O 1
ATOM 821 N N . SER A 1 104 ? 2.882 -7.501 14.627 1.00 88.69 104 SER A N 1
ATOM 822 C CA . SER A 1 104 ? 1.974 -6.824 15.561 1.00 88.69 104 SER A CA 1
ATOM 823 C C . SER A 1 104 ? 1.781 -5.340 15.238 1.00 88.69 104 SER A C 1
ATOM 825 O O . SER A 1 104 ? 0.659 -4.840 15.323 1.00 88.69 104 SER A O 1
ATOM 827 N N . SER A 1 105 ? 2.838 -4.647 14.808 1.00 87.81 105 SER A N 1
ATOM 828 C CA . SER A 1 105 ? 2.769 -3.236 14.414 1.00 87.81 105 SER A CA 1
ATOM 829 C C . SER A 1 105 ? 1.872 -3.036 13.184 1.00 87.81 105 SER A C 1
ATOM 831 O O . SER A 1 105 ? 1.019 -2.151 13.153 1.00 87.81 105 SER A O 1
ATOM 833 N N . HIS A 1 106 ? 1.975 -3.932 12.202 1.00 88.56 106 HIS A N 1
ATOM 834 C CA . HIS A 1 106 ? 1.127 -3.901 11.014 1.00 88.56 106 HIS A CA 1
ATOM 835 C C . HIS A 1 106 ? -0.318 -4.314 11.298 1.00 88.56 106 HIS A C 1
ATOM 837 O O . HIS A 1 106 ? -1.233 -3.757 10.699 1.00 88.56 106 HIS A O 1
ATOM 843 N N . VAL A 1 107 ? -0.548 -5.264 12.209 1.00 88.19 107 VAL A N 1
ATOM 844 C CA . VAL A 1 107 ? -1.906 -5.629 12.644 1.00 88.19 107 VAL A CA 1
ATOM 845 C C . VAL A 1 107 ? -2.593 -4.438 13.312 1.00 88.19 107 VAL A C 1
ATOM 847 O O . VAL A 1 107 ? -3.752 -4.173 13.014 1.00 88.19 107 VAL A O 1
ATOM 850 N N . ARG A 1 108 ? -1.873 -3.662 14.131 1.00 89.81 108 ARG A N 1
ATOM 851 C CA . ARG A 1 108 ? -2.418 -2.443 14.747 1.00 89.81 108 ARG A CA 1
ATOM 852 C C . ARG A 1 108 ? -2.791 -1.381 13.712 1.00 89.81 108 ARG A C 1
ATOM 854 O O . ARG A 1 108 ? -3.886 -0.839 13.776 1.00 89.81 108 ARG A O 1
ATOM 861 N N . LEU A 1 109 ? -1.918 -1.127 12.733 1.00 89.44 109 LEU A N 1
ATOM 862 C CA . LEU A 1 109 ? -2.229 -0.220 11.621 1.00 89.44 109 LEU A CA 1
ATOM 863 C C . LEU A 1 109 ? -3.487 -0.671 10.866 1.00 89.44 109 LEU A C 1
ATOM 865 O O . LEU A 1 109 ? -4.317 0.145 10.483 1.00 89.44 109 LEU A O 1
ATOM 869 N N . ARG A 1 110 ? -3.636 -1.981 10.658 1.00 89.00 110 ARG A N 1
ATOM 870 C CA . ARG A 1 110 ? -4.802 -2.559 9.986 1.00 89.00 110 ARG A CA 1
ATOM 871 C C . ARG A 1 110 ? -6.086 -2.410 10.784 1.00 89.00 110 ARG A C 1
ATOM 873 O O . ARG A 1 110 ? -7.117 -2.185 10.169 1.00 89.00 110 ARG A O 1
ATOM 880 N N . GLN A 1 111 ? -6.018 -2.509 12.106 1.00 89.75 111 GLN A N 1
ATOM 881 C CA . GLN A 1 111 ? -7.167 -2.245 12.962 1.00 89.75 111 GLN A CA 1
ATOM 882 C C . GLN A 1 111 ? -7.634 -0.794 12.799 1.00 89.75 111 GLN A C 1
ATOM 884 O O . GLN A 1 111 ? -8.771 -0.582 12.411 1.00 89.75 111 GLN A O 1
ATOM 889 N N . ALA A 1 112 ? -6.725 0.181 12.911 1.00 89.44 112 ALA A N 1
ATOM 890 C CA . ALA A 1 112 ? -7.064 1.594 12.711 1.00 89.44 112 ALA A CA 1
ATOM 891 C C . ALA A 1 112 ? -7.628 1.895 11.305 1.00 89.44 112 ALA A C 1
ATOM 893 O O . ALA A 1 112 ? -8.490 2.755 11.142 1.00 89.44 112 ALA A O 1
ATOM 894 N N . LEU A 1 113 ? -7.158 1.180 10.274 1.00 88.62 113 LEU A N 1
ATOM 895 C CA . LEU A 1 113 ? -7.717 1.272 8.922 1.00 88.62 113 LEU A CA 1
ATOM 896 C C . LEU A 1 113 ? -9.146 0.733 8.842 1.00 88.62 113 LEU A C 1
ATOM 898 O O . LEU A 1 113 ? -9.975 1.355 8.186 1.00 88.62 113 LEU A O 1
ATOM 902 N N . LEU A 1 114 ? -9.419 -0.419 9.459 1.00 88.56 114 LEU A N 1
ATOM 903 C CA . LEU A 1 114 ? -10.763 -0.996 9.502 1.00 88.56 114 LEU A CA 1
ATOM 904 C C . LEU A 1 114 ? -11.715 -0.087 10.269 1.00 88.56 114 LEU A C 1
ATOM 906 O O . LEU A 1 114 ? -12.764 0.234 9.727 1.00 88.56 114 LEU A O 1
ATOM 910 N N . ASP A 1 115 ? -11.300 0.392 11.441 1.00 89.38 115 ASP A N 1
ATOM 911 C CA . ASP A 1 115 ? -12.085 1.306 12.271 1.00 89.38 115 ASP A CA 1
ATOM 912 C C . ASP A 1 115 ? -12.464 2.566 11.472 1.00 89.38 115 ASP A C 1
ATOM 914 O O . ASP A 1 115 ? -13.612 3.009 11.483 1.00 89.38 115 ASP A O 1
ATOM 918 N N . GLU A 1 116 ? -11.517 3.123 10.707 1.00 89.06 116 GLU A N 1
ATOM 919 C CA . GLU A 1 116 ? -11.783 4.296 9.875 1.00 89.06 116 GLU A CA 1
ATOM 920 C C . GLU A 1 116 ? -12.682 3.995 8.669 1.00 89.06 116 GLU A C 1
ATOM 922 O O . GLU A 1 116 ? -13.514 4.827 8.304 1.00 89.06 116 GLU A O 1
ATOM 927 N N . MET A 1 117 ? -12.528 2.836 8.027 1.00 87.69 117 MET A N 1
ATOM 928 C CA . MET A 1 117 ? -13.390 2.443 6.910 1.00 87.69 117 MET A CA 1
ATOM 929 C C . MET A 1 117 ? -14.821 2.138 7.387 1.00 87.69 117 MET A C 1
ATOM 931 O O . MET A 1 117 ? -15.770 2.600 6.758 1.00 87.69 117 MET A O 1
ATOM 935 N N . GLU A 1 118 ? -14.984 1.452 8.522 1.00 88.19 118 GLU A N 1
ATOM 936 C CA . GLU A 1 118 ? -16.278 1.177 9.165 1.00 88.19 118 GLU A CA 1
ATOM 937 C C . GLU A 1 118 ? -16.977 2.474 9.584 1.00 88.19 118 GLU A C 1
ATOM 939 O O . GLU A 1 118 ? -18.170 2.649 9.351 1.00 88.19 118 GLU A O 1
ATOM 944 N N . ARG A 1 119 ? -16.226 3.443 10.123 1.00 87.44 119 ARG A N 1
ATOM 945 C CA . ARG A 1 119 ? -16.764 4.762 10.485 1.00 87.44 119 ARG A CA 1
ATOM 946 C C . ARG A 1 119 ? -17.333 5.523 9.282 1.00 87.44 119 ARG A C 1
ATOM 948 O O . ARG A 1 119 ? -18.220 6.358 9.463 1.00 87.44 119 ARG A O 1
ATOM 955 N N . ARG A 1 120 ? -16.793 5.309 8.078 1.00 85.62 120 ARG A N 1
ATOM 956 C CA . ARG A 1 120 ? -17.218 6.014 6.857 1.00 85.62 120 ARG A CA 1
ATOM 957 C C . ARG A 1 120 ? -18.404 5.355 6.175 1.00 85.62 120 ARG A C 1
ATOM 959 O O . ARG A 1 120 ? -19.308 6.072 5.761 1.00 85.62 120 ARG A O 1
ATOM 966 N N . ASP A 1 121 ? -18.375 4.034 6.046 1.00 84.50 121 ASP A N 1
ATOM 967 C CA . ASP A 1 121 ? -19.438 3.260 5.413 1.00 84.50 121 ASP A CA 1
ATOM 968 C C . ASP A 1 121 ? -19.601 1.903 6.124 1.00 84.50 121 ASP A C 1
ATOM 970 O O . ASP A 1 121 ? -18.986 0.903 5.728 1.00 84.50 121 ASP A O 1
ATOM 974 N N . PRO A 1 122 ? -20.407 1.857 7.201 1.00 85.75 122 PRO A N 1
ATOM 975 C CA . PRO A 1 122 ? -20.606 0.632 7.968 1.00 85.75 122 PRO A CA 1
ATOM 976 C C . PRO A 1 122 ? -21.350 -0.434 7.152 1.00 85.75 122 PRO A C 1
ATOM 978 O O . PRO A 1 122 ? -21.068 -1.622 7.284 1.00 85.75 122 PRO A O 1
ATOM 981 N N . GLU A 1 123 ? -22.252 -0.033 6.250 1.00 82.19 123 GLU A N 1
ATOM 982 C CA . GLU A 1 123 ? -23.038 -0.969 5.441 1.00 82.19 123 GLU A CA 1
ATOM 983 C C . GLU A 1 123 ? -22.193 -1.644 4.351 1.00 82.19 123 GLU A C 1
ATOM 985 O O . GLU A 1 123 ? -22.365 -2.835 4.069 1.00 82.19 123 GLU A O 1
ATOM 990 N N . ALA A 1 124 ? -21.271 -0.912 3.716 1.00 80.94 124 ALA A N 1
ATOM 991 C CA . ALA A 1 124 ? -20.300 -1.505 2.798 1.00 80.94 124 ALA A CA 1
ATOM 992 C C . ALA A 1 124 ? -19.289 -2.390 3.524 1.00 80.94 124 ALA A C 1
ATOM 994 O O . ALA A 1 124 ? -18.930 -3.446 2.996 1.00 80.94 124 ALA A O 1
ATOM 995 N N . MET A 1 125 ? -18.864 -1.996 4.728 1.00 84.62 125 MET A N 1
ATOM 996 C CA . MET A 1 125 ? -17.960 -2.795 5.552 1.00 84.62 125 MET A CA 1
ATOM 997 C C . MET A 1 125 ? -18.590 -4.141 5.921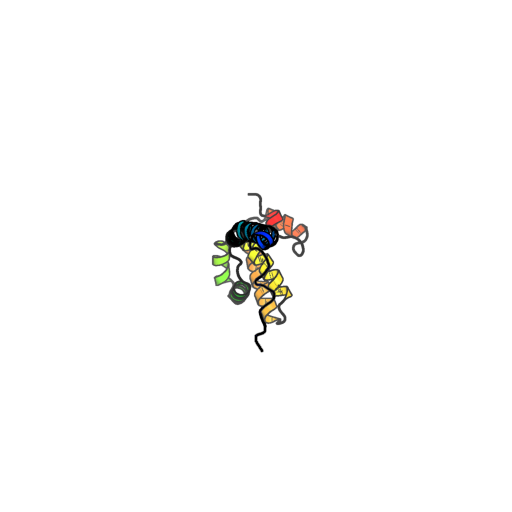 1.00 84.62 125 MET A C 1
ATOM 999 O O . MET A 1 125 ? -17.974 -5.180 5.691 1.00 84.62 125 MET A O 1
ATOM 1003 N N . ASP A 1 126 ? -19.839 -4.145 6.389 1.00 83.81 126 ASP A N 1
ATOM 1004 C CA . ASP A 1 126 ? -20.568 -5.370 6.726 1.00 83.81 126 ASP A CA 1
ATOM 1005 C C . ASP A 1 126 ? -20.728 -6.297 5.513 1.00 83.81 126 ASP A C 1
ATOM 1007 O O . ASP A 1 126 ? -20.491 -7.505 5.611 1.00 83.81 126 ASP A O 1
ATOM 1011 N N . ARG A 1 127 ? -21.067 -5.742 4.339 1.00 81.44 127 ARG A N 1
ATOM 1012 C CA . ARG A 1 127 ? -21.155 -6.515 3.086 1.00 81.44 127 ARG A CA 1
ATOM 1013 C C . ARG A 1 127 ? -19.819 -7.140 2.696 1.00 81.44 127 ARG A C 1
ATOM 1015 O O . ARG A 1 127 ? -19.789 -8.296 2.282 1.00 81.44 127 ARG A O 1
ATOM 1022 N N . TRP A 1 128 ? -18.728 -6.392 2.818 1.00 82.62 128 TRP A N 1
ATOM 1023 C CA . TRP A 1 128 ? -17.395 -6.874 2.469 1.00 82.62 128 TRP A CA 1
ATOM 1024 C C . TRP A 1 128 ? -16.870 -7.918 3.470 1.00 82.62 128 TRP A C 1
ATOM 1026 O O . TRP A 1 128 ? -16.303 -8.931 3.054 1.00 82.62 128 TRP A O 1
ATOM 1036 N N . LEU A 1 129 ? -17.107 -7.728 4.773 1.00 81.50 129 LEU A N 1
ATOM 1037 C CA . LEU A 1 129 ? -16.735 -8.686 5.821 1.00 81.50 129 LEU A CA 1
ATOM 1038 C C . LEU A 1 129 ? -17.522 -9.999 5.727 1.00 81.50 129 LEU A C 1
ATOM 1040 O O . LEU A 1 129 ? -16.971 -11.055 6.042 1.00 81.50 129 LEU A O 1
ATOM 1044 N N . ALA A 1 130 ? -18.781 -9.949 5.282 1.00 81.69 130 ALA A N 1
ATOM 1045 C CA . ALA A 1 130 ? -19.620 -11.131 5.082 1.00 81.69 130 ALA A CA 1
ATOM 1046 C C . ALA A 1 130 ? -19.186 -12.011 3.891 1.00 81.69 130 ALA A C 1
ATOM 1048 O O 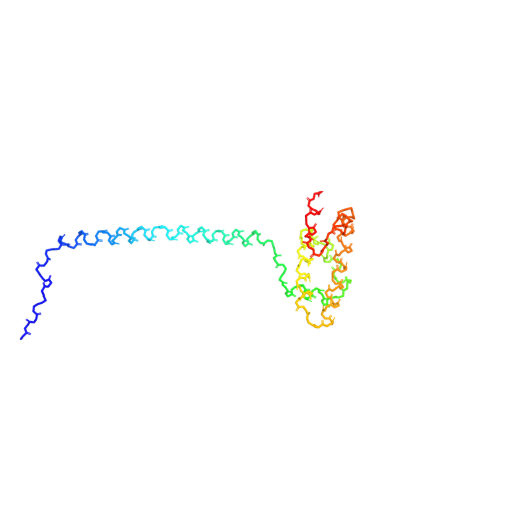. ALA A 1 130 ? -19.586 -13.174 3.822 1.00 81.69 130 ALA A O 1
ATOM 1049 N N . ASP A 1 131 ? -18.388 -11.473 2.964 1.00 78.62 131 ASP A N 1
ATOM 1050 C CA . ASP A 1 131 ? -17.854 -12.191 1.805 1.00 78.62 131 ASP A CA 1
ATOM 1051 C C . ASP A 1 131 ? -16.502 -12.858 2.139 1.00 78.62 131 ASP A C 1
ATOM 1053 O O . ASP A 1 131 ? -16.450 -13.853 2.869 1.00 78.62 131 ASP A O 1
ATOM 1057 N N . ARG A 1 132 ? -15.385 -12.331 1.613 1.00 67.38 132 ARG A N 1
ATOM 1058 C CA . ARG A 1 132 ? -14.020 -12.818 1.876 1.00 67.38 132 ARG A CA 1
ATOM 1059 C C . ARG A 1 132 ? -13.004 -11.674 1.918 1.00 67.38 132 ARG A C 1
ATOM 1061 O O . ARG A 1 132 ? -12.334 -11.403 0.919 1.00 67.38 132 ARG A O 1
ATOM 1068 N N . PRO A 1 133 ? -12.806 -11.021 3.071 1.00 66.50 133 PRO A N 1
ATOM 1069 C CA . PRO A 1 133 ? -11.917 -9.860 3.184 1.00 66.50 133 PRO A CA 1
ATOM 1070 C C . PRO A 1 133 ? -10.426 -10.173 2.930 1.00 66.50 133 PRO A C 1
ATOM 1072 O O . PRO A 1 133 ? -9.613 -9.264 2.759 1.00 66.50 133 PRO A O 1
ATOM 1075 N N . ASP A 1 134 ? -10.042 -11.454 2.899 1.00 62.34 134 ASP A N 1
ATOM 1076 C CA . ASP A 1 134 ? -8.699 -11.948 2.573 1.00 62.34 134 ASP A CA 1
ATOM 1077 C C . ASP A 1 134 ? -8.437 -12.101 1.061 1.00 62.34 134 ASP A C 1
ATOM 1079 O O . ASP A 1 134 ? -7.275 -12.134 0.640 1.00 62.34 134 ASP A O 1
ATOM 1083 N N . GLN A 1 135 ? -9.499 -12.198 0.255 1.00 60.22 135 GLN A N 1
ATOM 1084 C CA . GLN A 1 135 ? -9.461 -12.433 -1.196 1.00 60.22 135 GLN A CA 1
ATOM 1085 C C . GLN A 1 135 ? -10.071 -11.278 -2.007 1.00 60.22 135 GLN A C 1
ATOM 1087 O O . GLN A 1 135 ? -9.719 -11.118 -3.177 1.00 60.22 135 GLN A O 1
ATOM 1092 N N . SER A 1 136 ? -10.929 -10.464 -1.390 1.00 57.44 136 SER A N 1
ATOM 1093 C CA . SER A 1 136 ? -11.703 -9.396 -2.027 1.00 57.44 136 SER A CA 1
ATOM 1094 C C . SER A 1 136 ? -11.153 -8.009 -1.655 1.00 57.44 136 SER A C 1
ATOM 1096 O O . SER A 1 136 ? -11.001 -7.694 -0.474 1.00 57.44 136 SER A O 1
ATOM 1098 N N . ASP A 1 137 ? -10.875 -7.155 -2.649 1.00 63.16 137 ASP A N 1
ATOM 1099 C CA . ASP A 1 137 ? -10.470 -5.753 -2.431 1.00 63.16 137 ASP A CA 1
ATOM 1100 C C . ASP A 1 137 ? -11.674 -4.936 -1.903 1.00 63.16 137 ASP A C 1
ATOM 1102 O O . ASP A 1 137 ? -12.714 -4.929 -2.579 1.00 63.16 137 ASP A O 1
ATOM 1106 N N . PRO A 1 138 ? -11.558 -4.235 -0.750 1.00 62.16 138 PRO A N 1
ATOM 1107 C CA . PRO A 1 138 ? -12.628 -3.398 -0.196 1.00 62.16 138 PRO A CA 1
ATOM 1108 C C . PRO A 1 138 ? -13.190 -2.366 -1.185 1.00 62.16 138 PRO A C 1
ATOM 1110 O O . PRO A 1 138 ? -14.360 -2.000 -1.105 1.00 62.16 138 PRO A O 1
ATOM 1113 N N . ARG A 1 139 ? -12.398 -1.928 -2.172 1.00 65.00 139 ARG A N 1
ATOM 1114 C CA . ARG A 1 139 ? -12.835 -0.982 -3.219 1.00 65.00 139 ARG A CA 1
ATOM 1115 C C . ARG A 1 139 ? -14.028 -1.461 -4.016 1.00 65.00 139 ARG A C 1
ATOM 1117 O O . ARG A 1 139 ? -14.814 -0.645 -4.465 1.00 65.00 139 ARG A O 1
ATOM 1124 N N . THR A 1 140 ? -14.165 -2.772 -4.171 1.00 65.50 140 THR A N 1
ATOM 1125 C CA . THR A 1 140 ? -15.282 -3.376 -4.906 1.00 65.50 140 THR A CA 1
ATOM 1126 C C . THR A 1 140 ? -16.627 -3.119 -4.222 1.00 65.50 140 THR A C 1
ATOM 1128 O O . THR A 1 140 ? -17.669 -3.279 -4.845 1.00 65.50 140 THR A O 1
ATOM 1131 N N . TYR A 1 141 ? -16.600 -2.733 -2.943 1.00 61.91 141 TYR A N 1
ATOM 1132 C CA . TYR A 1 141 ? -17.780 -2.518 -2.111 1.00 61.91 141 TYR A CA 1
ATOM 1133 C C . TYR A 1 141 ? -17.969 -1.053 -1.692 1.00 61.91 141 TYR A C 1
ATOM 1135 O O . TYR A 1 141 ? -19.102 -0.670 -1.413 1.00 61.91 141 TYR A O 1
ATOM 1143 N N . ILE A 1 142 ? -16.883 -0.266 -1.660 1.00 67.81 142 ILE A N 1
ATOM 1144 C CA . ILE A 1 142 ? -16.850 1.141 -1.208 1.00 67.81 142 ILE A CA 1
ATOM 1145 C C . ILE A 1 142 ? -16.971 2.136 -2.394 1.00 67.81 142 ILE A C 1
ATOM 1147 O O . ILE A 1 142 ? -17.080 3.342 -2.187 1.00 67.81 142 ILE A O 1
ATOM 1151 N N . ASP A 1 143 ? -16.971 1.660 -3.644 1.00 59.97 143 ASP A N 1
ATOM 1152 C CA . ASP A 1 143 ? -17.148 2.484 -4.853 1.00 59.97 143 ASP A CA 1
ATOM 1153 C C . ASP A 1 143 ? -18.624 2.541 -5.288 1.00 59.97 143 ASP A C 1
ATOM 1155 O O . ASP A 1 143 ? -18.986 1.984 -6.318 1.00 59.97 143 ASP A O 1
ATOM 1159 N N . GLU A 1 144 ? -19.491 3.152 -4.472 1.00 46.44 144 GLU A N 1
ATOM 1160 C CA . GLU A 1 144 ? -20.828 3.619 -4.893 1.00 46.44 144 GLU A CA 1
ATOM 1161 C C . GLU A 1 144 ? -21.488 4.514 -3.815 1.00 46.44 144 GLU A C 1
ATOM 1163 O O . GLU A 1 144 ? -22.470 4.131 -3.184 1.00 46.44 144 GLU A O 1
ATOM 1168 N N . SER A 1 145 ? -20.964 5.729 -3.592 1.00 39.38 145 SER A N 1
ATOM 1169 C CA . SER A 1 145 ? -21.743 6.857 -3.029 1.00 39.38 145 SER A CA 1
ATOM 1170 C C . SER A 1 145 ? -21.079 8.211 -3.274 1.00 39.38 145 SER A C 1
ATOM 1172 O O . SER A 1 145 ? -19.960 8.410 -2.742 1.00 39.38 145 SER A O 1
#

Sequence (145 aa):
MSLGNPLDRVPWWVWVPLLAPLALVFTVMLGWFPVVAGLIGWLVVRLLRQQPRRLSTPQVNELAGQPAEVIEPILHTMSNEDLCRLWENSSRAVRSAYLPASISSHVRLRQALLDEMERRDPEAMDRWLADRPDQSDPRTYIDES

Foldseek 3Di:
DDPDDPPPPDPPVVCCVVVVVVVVVVVVVVPCVVVVVVVVVVVVVVVVVVPDDQCPLVNLLVLLPDDLVVNLVVLLPDDPVVLLSSLVSLLVQLVPDDDPSSNVSSVVSNVSSLVSNCVVPVPLSVVCVVPDVNPDRSCVRVPDD

Organism: NCBI:txid2650750

Secondary structure (DSSP, 8-state):
-----GGGGS-GGGTHHHHHHHHHHHHHHHHHHHHHHHHHHHHHHHHHHTS-----HHHHHHHHHS-HHHHHHHHHHS-HHHHHHHHHHHHHHHHH--SHHHHHHHHHHHHHHHHHHHHH-HHHHHHHHTS-TTTS-THHHH---

Radius of gyration: 30.43 Å; chains: 1; bounding box: 77×26×81 Å

pLDDT: mean 75.65, std 12.13, range [38.75, 89.81]